Protein AF-A0A9E4TQP8-F1 (afdb_monomer_lite)

pLDDT: mean 82.53, std 11.86, range [53.91, 94.81]

Structure (mmCIF, N/CA/C/O backbone):
data_AF-A0A9E4TQP8-F1
#
_entry.id   AF-A0A9E4TQP8-F1
#
loop_
_atom_site.group_PDB
_atom_site.id
_atom_site.type_symbol
_atom_site.label_atom_id
_atom_site.label_alt_id
_atom_site.label_comp_id
_atom_site.label_asym_id
_atom_site.label_entity_id
_atom_site.label_seq_id
_atom_site.pdbx_PDB_ins_code
_atom_site.Cartn_x
_atom_site.Cartn_y
_atom_site.Cartn_z
_atom_site.occupancy
_atom_site.B_iso_or_equiv
_atom_site.auth_seq_id
_atom_site.auth_comp_id
_atom_site.auth_asym_id
_atom_site.auth_atom_id
_atom_site.pdbx_PDB_model_num
ATOM 1 N N . VAL A 1 1 ? -17.368 -5.233 21.580 1.00 55.06 1 VAL A N 1
ATOM 2 C CA . VAL A 1 1 ? -17.639 -5.742 20.210 1.00 55.06 1 VAL A CA 1
ATOM 3 C C . VAL A 1 1 ? -17.101 -4.760 19.157 1.00 55.06 1 VAL A C 1
ATOM 5 O O . VAL A 1 1 ? -17.869 -4.079 18.494 1.00 55.06 1 VAL A O 1
ATOM 8 N N . ARG A 1 2 ? -15.769 -4.616 19.046 1.00 60.84 2 ARG A N 1
ATOM 9 C CA . ARG A 1 2 ? -15.102 -3.761 18.030 1.00 60.84 2 ARG A CA 1
ATOM 10 C C . ARG A 1 2 ? -14.001 -4.480 17.231 1.00 60.84 2 ARG A C 1
ATOM 12 O O . ARG A 1 2 ? -13.509 -3.925 16.260 1.00 60.84 2 ARG A O 1
ATOM 19 N N . PHE A 1 3 ? -13.686 -5.734 17.568 1.00 76.06 3 PHE A N 1
ATOM 20 C CA . PHE A 1 3 ? -12.679 -6.538 16.863 1.00 76.06 3 PHE A CA 1
ATOM 21 C C . PHE A 1 3 ? -13.066 -6.893 15.421 1.00 76.06 3 PHE A C 1
ATOM 23 O O . PHE A 1 3 ? -12.189 -7.110 14.596 1.00 76.06 3 PHE A O 1
ATOM 30 N N . TYR A 1 4 ? -14.362 -6.903 15.087 1.00 85.75 4 TYR A N 1
ATOM 31 C CA . TYR A 1 4 ? -14.807 -7.197 13.721 1.00 85.75 4 TYR A CA 1
ATOM 32 C C . TYR A 1 4 ? -14.324 -6.137 12.715 1.00 85.75 4 TYR A C 1
ATOM 34 O O . TYR A 1 4 ? -13.941 -6.484 11.605 1.00 85.75 4 TYR A O 1
ATOM 42 N N . ILE A 1 5 ? -14.269 -4.858 13.116 1.00 84.69 5 ILE A N 1
ATOM 43 C CA . ILE A 1 5 ? -13.785 -3.777 12.243 1.00 84.69 5 ILE A CA 1
ATOM 44 C C . ILE A 1 5 ? -12.290 -3.957 11.979 1.00 84.69 5 ILE A C 1
ATOM 46 O O . ILE A 1 5 ? -11.838 -3.779 10.854 1.00 84.69 5 ILE A O 1
ATOM 50 N N . PHE A 1 6 ? -11.540 -4.372 13.002 1.00 84.81 6 PHE A N 1
ATOM 51 C CA . PHE A 1 6 ? -10.132 -4.718 12.852 1.00 84.81 6 PHE A CA 1
ATOM 52 C C . PHE A 1 6 ? -9.943 -5.904 11.896 1.00 84.81 6 PHE A C 1
ATOM 54 O O . PHE A 1 6 ? -9.113 -5.825 10.999 1.00 84.81 6 PHE A O 1
ATOM 61 N N . ALA A 1 7 ? -10.748 -6.964 12.032 1.00 89.75 7 ALA A N 1
ATOM 62 C CA . ALA A 1 7 ? -10.683 -8.133 11.156 1.00 89.75 7 ALA A CA 1
ATOM 63 C C . ALA A 1 7 ? -11.018 -7.797 9.695 1.00 89.75 7 ALA A C 1
ATOM 65 O O . ALA A 1 7 ? -10.313 -8.232 8.791 1.00 89.75 7 ALA A O 1
ATOM 66 N N . ILE A 1 8 ? -12.056 -6.990 9.456 1.00 90.00 8 ILE A N 1
ATOM 67 C CA . ILE A 1 8 ? -12.415 -6.549 8.101 1.00 90.00 8 ILE A CA 1
ATOM 68 C C . ILE A 1 8 ? -11.325 -5.662 7.509 1.00 90.00 8 ILE A C 1
ATOM 70 O O . ILE A 1 8 ? -10.957 -5.841 6.355 1.00 90.00 8 ILE A O 1
ATOM 74 N N . MET A 1 9 ? -10.782 -4.728 8.288 1.00 87.56 9 MET A N 1
ATOM 75 C CA . MET A 1 9 ? -9.688 -3.871 7.838 1.00 87.56 9 MET A CA 1
ATOM 76 C C . MET A 1 9 ? -8.434 -4.683 7.503 1.00 87.56 9 MET A C 1
ATOM 78 O O . MET A 1 9 ? -7.814 -4.436 6.475 1.00 87.56 9 MET A O 1
ATOM 82 N N . PHE A 1 10 ? -8.089 -5.666 8.339 1.00 88.88 10 PHE A N 1
ATOM 83 C CA . PHE A 1 10 ? -6.989 -6.589 8.077 1.00 88.88 10 PHE A CA 1
ATOM 84 C C . PHE A 1 10 ? -7.223 -7.386 6.790 1.00 88.88 10 PHE A C 1
ATOM 86 O O . PHE A 1 10 ? -6.335 -7.437 5.952 1.00 88.88 10 PHE A O 1
ATOM 93 N N . LEU A 1 11 ? -8.425 -7.939 6.600 1.00 92.75 11 LEU A N 1
ATOM 94 C CA . LEU A 1 11 ? -8.775 -8.696 5.398 1.00 92.75 11 LEU A CA 1
ATOM 95 C C . LEU A 1 11 ? -8.670 -7.836 4.135 1.00 92.75 11 LEU A C 1
ATOM 97 O O . LEU A 1 11 ? -8.105 -8.281 3.144 1.00 92.75 11 LEU A O 1
ATOM 101 N N . ILE A 1 12 ? -9.188 -6.605 4.165 1.00 91.19 12 ILE A N 1
ATOM 102 C CA . ILE A 1 12 ? -9.101 -5.683 3.023 1.00 91.19 12 ILE A CA 1
ATOM 103 C C . ILE A 1 12 ? -7.637 -5.359 2.712 1.00 91.19 12 ILE A C 1
ATOM 105 O O . ILE A 1 12 ? -7.231 -5.457 1.559 1.00 91.19 12 ILE A O 1
ATOM 109 N N . PHE A 1 13 ? -6.840 -5.033 3.731 1.00 91.19 13 PHE A N 1
ATOM 110 C CA . PHE A 1 13 ? -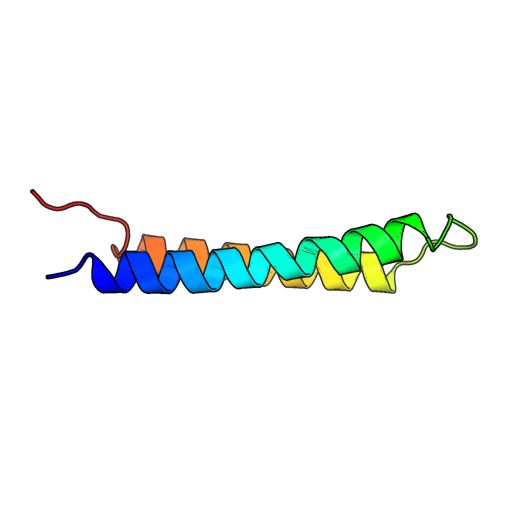5.418 -4.737 3.559 1.00 91.19 13 PHE A CA 1
ATOM 111 C C . PHE A 1 13 ? -4.635 -5.934 3.001 1.00 91.19 13 PHE A C 1
ATOM 113 O O . PHE A 1 13 ? -3.785 -5.763 2.132 1.00 91.19 13 PHE A O 1
ATOM 120 N N . ASP A 1 14 ? -4.934 -7.145 3.469 1.00 93.44 14 ASP A N 1
ATOM 121 C CA . ASP A 1 14 ? -4.299 -8.376 2.994 1.00 93.44 14 ASP A CA 1
ATOM 122 C C . ASP A 1 14 ? -4.637 -8.645 1.519 1.00 93.44 14 ASP A C 1
ATOM 124 O O . ASP A 1 14 ? -3.756 -8.906 0.701 1.00 93.44 14 ASP A O 1
ATOM 128 N N . VAL A 1 15 ? -5.903 -8.459 1.135 1.00 93.69 15 VAL A N 1
ATOM 129 C CA . VAL A 1 15 ? -6.337 -8.533 -0.268 1.00 93.69 15 VAL A CA 1
ATOM 130 C C . VAL A 1 15 ? -5.632 -7.476 -1.123 1.00 93.69 15 VAL A C 1
ATOM 132 O O . VAL A 1 15 ? -5.194 -7.781 -2.230 1.00 93.69 15 VAL A O 1
ATOM 135 N N . GLU A 1 16 ? -5.470 -6.251 -0.621 1.00 91.62 16 GLU A N 1
ATOM 136 C CA . GLU A 1 16 ? -4.727 -5.191 -1.309 1.00 91.62 16 GLU A CA 1
ATOM 137 C C . GLU A 1 16 ? -3.236 -5.542 -1.473 1.00 91.62 16 GLU A C 1
ATOM 139 O O . GLU A 1 16 ? -2.658 -5.315 -2.538 1.00 91.62 16 GLU A O 1
ATOM 144 N N . ALA A 1 17 ? -2.621 -6.179 -0.474 1.00 91.12 17 ALA A N 1
ATOM 145 C CA . ALA A 1 17 ? -1.234 -6.633 -0.539 1.00 91.12 17 ALA A CA 1
ATOM 146 C C . ALA A 1 17 ? -1.013 -7.725 -1.601 1.00 91.12 17 ALA A C 1
ATOM 148 O O . ALA A 1 17 ? 0.044 -7.761 -2.236 1.00 91.12 17 ALA A O 1
ATOM 149 N N . VAL A 1 18 ? -2.012 -8.574 -1.868 1.00 94.25 18 VAL A N 1
ATOM 150 C CA . VAL A 1 18 ? -1.932 -9.581 -2.940 1.00 94.25 18 VAL A CA 1
ATOM 151 C C . VAL A 1 18 ? -1.748 -8.932 -4.319 1.00 94.25 18 VAL A C 1
ATOM 153 O O . VAL A 1 18 ? -1.058 -9.494 -5.169 1.00 94.25 18 VAL A O 1
ATOM 156 N N . PHE A 1 19 ? -2.267 -7.720 -4.544 1.00 90.25 19 PHE A N 1
ATOM 157 C CA . PHE A 1 19 ? -2.069 -6.997 -5.809 1.00 90.25 19 PHE A CA 1
ATOM 158 C C . PHE A 1 19 ? -0.638 -6.477 -6.011 1.00 90.25 19 PHE A C 1
ATOM 160 O O . PHE A 1 19 ? -0.256 -6.172 -7.143 1.00 90.25 19 PHE A O 1
ATOM 167 N N . LEU A 1 20 ? 0.187 -6.439 -4.960 1.00 91.06 20 LEU A N 1
ATOM 168 C CA . LEU A 1 20 ? 1.598 -6.058 -5.072 1.00 91.06 20 LEU A CA 1
ATOM 169 C C . LEU A 1 20 ? 2.403 -7.110 -5.855 1.00 91.06 20 LEU A C 1
ATOM 171 O O . LEU A 1 20 ? 3.358 -6.756 -6.543 1.00 91.06 20 LEU A O 1
ATOM 175 N N . PHE A 1 21 ? 2.012 -8.389 -5.793 1.00 90.56 21 PHE A N 1
ATOM 176 C CA . PHE A 1 21 ? 2.702 -9.482 -6.485 1.00 90.56 21 PHE A CA 1
ATOM 177 C C . PHE A 1 21 ? 2.652 -9.372 -8.015 1.00 90.56 21 PHE A C 1
ATOM 179 O O . PHE A 1 21 ? 3.723 -9.321 -8.621 1.00 90.56 21 PHE A O 1
ATOM 186 N N . PRO A 1 22 ? 1.475 -9.313 -8.674 1.00 90.31 22 PRO A N 1
ATOM 187 C CA . PRO A 1 22 ? 1.421 -9.191 -10.128 1.00 90.31 22 PRO A CA 1
ATOM 188 C C . PRO A 1 22 ? 2.075 -7.894 -10.607 1.00 90.31 22 PRO A C 1
ATOM 190 O O . PRO A 1 22 ? 2.761 -7.909 -11.625 1.00 90.31 22 PRO A O 1
ATOM 193 N N . TRP A 1 23 ? 1.947 -6.796 -9.854 1.00 89.06 23 TRP A N 1
ATOM 194 C CA . TRP A 1 23 ? 2.679 -5.570 -10.162 1.00 89.06 23 TRP A CA 1
ATOM 195 C C . TRP A 1 23 ? 4.199 -5.786 -10.142 1.00 89.06 23 TRP A C 1
ATOM 197 O O . TRP A 1 23 ? 4.879 -5.403 -11.092 1.00 89.06 23 TRP A O 1
ATOM 207 N N . ALA A 1 24 ? 4.731 -6.423 -9.094 1.00 88.94 24 ALA A N 1
ATOM 208 C CA . ALA A 1 24 ? 6.163 -6.669 -8.957 1.00 88.94 24 ALA A CA 1
ATOM 209 C C . ALA A 1 24 ? 6.693 -7.577 -10.075 1.00 88.94 24 ALA A C 1
ATOM 211 O O . ALA A 1 24 ? 7.775 -7.327 -10.601 1.00 88.94 24 ALA 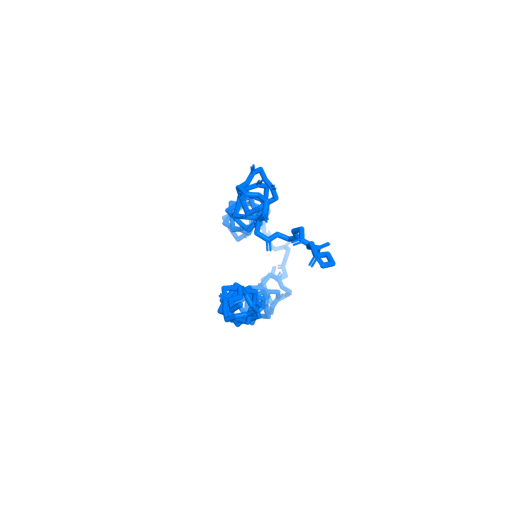A O 1
ATOM 212 N N . VAL A 1 25 ? 5.917 -8.591 -10.475 1.00 89.00 25 VAL A N 1
ATOM 213 C CA . VAL A 1 25 ? 6.250 -9.467 -11.606 1.00 89.00 25 VAL A CA 1
ATOM 214 C C . VAL A 1 25 ? 6.289 -8.674 -12.911 1.00 89.00 25 VAL A C 1
ATOM 216 O O . VAL A 1 25 ? 7.300 -8.724 -13.602 1.00 89.00 25 VAL A O 1
ATOM 219 N N . ILE A 1 26 ? 5.261 -7.872 -13.212 1.00 84.69 26 ILE A N 1
ATOM 220 C CA . ILE A 1 26 ? 5.219 -7.034 -14.425 1.00 84.69 26 ILE A CA 1
ATOM 221 C C . ILE A 1 26 ? 6.393 -6.048 -14.446 1.00 84.69 26 ILE A C 1
ATOM 223 O O . ILE A 1 26 ? 7.039 -5.871 -15.477 1.00 84.69 26 ILE A O 1
ATOM 227 N N . PHE A 1 27 ? 6.698 -5.429 -13.303 1.00 83.62 27 PHE A N 1
ATOM 228 C CA . PHE A 1 27 ? 7.809 -4.491 -13.171 1.00 83.62 27 PHE A CA 1
ATOM 229 C C . PHE A 1 27 ? 9.178 -5.166 -13.375 1.00 83.62 27 PHE A C 1
ATOM 231 O O . PHE A 1 27 ? 10.072 -4.559 -13.957 1.00 83.62 27 PHE A O 1
ATOM 238 N N . MET A 1 28 ? 9.348 -6.419 -12.932 1.00 82.56 28 MET A N 1
ATOM 239 C CA . MET A 1 28 ? 10.573 -7.201 -13.150 1.00 82.56 28 MET A CA 1
ATOM 240 C C . MET A 1 28 ? 10.690 -7.762 -14.576 1.00 82.56 28 MET A C 1
ATOM 242 O O . MET A 1 28 ? 11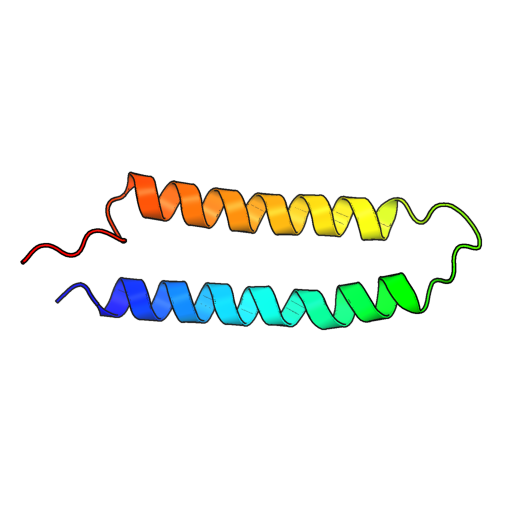.793 -7.802 -15.124 1.00 82.56 28 MET A O 1
ATOM 246 N N . GLU A 1 29 ? 9.583 -8.204 -15.179 1.00 80.50 29 GLU A N 1
ATOM 247 C CA . GLU A 1 29 ? 9.543 -8.746 -16.545 1.00 80.50 29 GLU A CA 1
ATOM 248 C C . GLU A 1 29 ? 9.757 -7.665 -17.601 1.00 80.50 29 GLU A C 1
ATOM 250 O O . GLU A 1 29 ? 10.435 -7.907 -18.602 1.00 80.50 29 GLU A O 1
ATOM 255 N N . GLN A 1 30 ? 9.254 -6.451 -17.361 1.00 69.50 30 GLN A N 1
ATOM 256 C CA . GLN A 1 30 ? 9.580 -5.273 -18.156 1.00 69.50 30 GLN A CA 1
ATOM 257 C C . GLN A 1 30 ? 11.003 -4.799 -17.835 1.00 69.50 30 GLN A C 1
ATOM 259 O O . GLN A 1 30 ? 11.218 -3.724 -17.276 1.00 69.50 30 GLN A O 1
ATOM 264 N N . LYS A 1 31 ? 11.999 -5.616 -18.196 1.00 58.66 31 LYS A N 1
ATOM 265 C CA . LYS A 1 31 ? 13.418 -5.258 -18.181 1.00 58.66 31 LYS A CA 1
ATOM 266 C C . LYS A 1 31 ? 13.611 -3.939 -18.921 1.00 58.66 31 LYS A C 1
ATOM 268 O O . LYS A 1 31 ? 13.597 -3.946 -20.138 1.00 58.66 31 LYS A O 1
ATOM 273 N N . ILE A 1 32 ? 13.762 -2.847 -18.167 1.00 59.50 32 ILE A N 1
ATOM 274 C CA . ILE A 1 32 ? 14.597 -1.647 -18.385 1.00 59.50 32 ILE A CA 1
ATOM 275 C C . ILE A 1 32 ? 14.860 -1.249 -19.858 1.00 59.50 32 ILE A C 1
ATOM 277 O O . ILE A 1 32 ? 15.953 -0.796 -20.177 1.00 59.50 32 ILE A O 1
ATOM 281 N N . GLU A 1 33 ? 13.917 -1.417 -20.786 1.00 56.31 33 GLU A N 1
ATOM 282 C CA . GLU A 1 33 ? 14.176 -1.049 -22.183 1.00 56.31 33 GLU A CA 1
ATOM 283 C C . GLU A 1 33 ? 13.944 0.441 -22.389 1.00 56.31 33 GLU A C 1
ATOM 285 O O . GLU A 1 33 ? 14.744 1.082 -23.050 1.00 56.31 33 GLU A O 1
ATOM 290 N N . HIS A 1 34 ? 13.004 1.048 -21.669 1.00 53.91 34 HIS A N 1
ATOM 291 C CA . HIS A 1 34 ? 12.942 2.487 -21.426 1.00 53.91 34 HIS A CA 1
ATOM 292 C C . HIS A 1 34 ? 12.254 2.693 -20.076 1.00 53.91 34 HIS A C 1
ATOM 294 O O . HIS A 1 34 ? 11.473 1.839 -19.662 1.00 53.91 34 HIS A O 1
ATOM 300 N N . ALA A 1 35 ? 12.569 3.777 -19.360 1.00 60.06 35 ALA A N 1
ATOM 301 C CA . ALA A 1 35 ? 12.000 4.084 -18.048 1.00 60.06 35 ALA A CA 1
ATOM 302 C C . ALA A 1 35 ? 10.475 3.882 -18.050 1.00 60.06 35 ALA A C 1
ATOM 304 O O . ALA A 1 35 ? 9.728 4.716 -18.564 1.00 60.06 35 ALA A O 1
ATOM 305 N N . ASN A 1 36 ? 10.018 2.751 -17.504 1.00 64.31 36 ASN A N 1
ATOM 306 C CA . ASN A 1 36 ? 8.610 2.392 -17.485 1.00 64.31 36 ASN A CA 1
ATOM 307 C C . ASN A 1 36 ? 7.955 3.182 -16.352 1.00 64.31 36 ASN A C 1
ATOM 309 O O . ASN A 1 36 ? 7.748 2.709 -15.236 1.00 64.31 36 ASN A O 1
ATOM 313 N N . VAL A 1 37 ? 7.716 4.460 -16.640 1.00 76.88 37 VAL A N 1
ATOM 314 C CA . VAL A 1 37 ? 7.145 5.426 -15.703 1.00 76.88 37 VAL A CA 1
ATOM 315 C C . VAL A 1 37 ? 5.731 5.020 -15.299 1.00 76.88 37 VAL A C 1
ATOM 317 O O . VAL A 1 37 ? 5.333 5.242 -14.161 1.00 76.88 37 VAL A O 1
ATOM 320 N N . VAL A 1 38 ? 4.984 4.365 -16.192 1.00 82.31 38 VAL A N 1
ATOM 321 C CA . VAL A 1 38 ? 3.576 4.026 -15.960 1.00 82.31 38 VAL A CA 1
ATOM 322 C C . VAL A 1 38 ? 3.403 3.012 -14.815 1.00 82.31 38 VAL A C 1
ATOM 324 O O . VAL A 1 38 ? 2.727 3.375 -13.849 1.00 82.31 38 VAL A O 1
ATOM 327 N N . PRO A 1 39 ? 4.038 1.816 -14.824 1.00 83.75 39 PRO A N 1
ATOM 328 C CA . PRO A 1 39 ? 3.953 0.883 -13.694 1.00 83.75 39 PRO A CA 1
ATOM 329 C C . PRO A 1 39 ? 4.469 1.473 -12.377 1.00 83.75 39 PRO A C 1
ATOM 331 O O . PRO A 1 39 ? 3.958 1.156 -11.303 1.00 83.75 39 PRO A O 1
ATOM 334 N N . PHE A 1 40 ? 5.484 2.336 -12.441 1.00 84.50 40 PHE A N 1
ATOM 335 C CA . PHE A 1 40 ? 6.036 2.979 -11.254 1.00 84.50 40 PHE A CA 1
ATOM 336 C C . PHE A 1 40 ? 5.028 3.938 -10.603 1.00 84.50 40 PHE A C 1
ATOM 338 O O . PHE A 1 40 ? 4.744 3.828 -9.408 1.00 84.50 40 PHE A O 1
ATOM 345 N N . TYR A 1 41 ? 4.435 4.850 -11.381 1.00 89.31 41 TYR A N 1
ATOM 346 C CA . TYR A 1 41 ? 3.454 5.805 -10.859 1.00 89.31 41 TYR A CA 1
ATOM 347 C C . TYR A 1 41 ? 2.148 5.134 -10.427 1.00 89.31 41 TYR A C 1
ATOM 349 O O . TYR A 1 41 ? 1.570 5.551 -9.423 1.00 89.31 41 TYR A O 1
ATOM 357 N N . SER A 1 42 ? 1.700 4.077 -11.115 1.00 87.62 42 SER A N 1
ATOM 358 C CA . SER A 1 42 ? 0.515 3.323 -10.687 1.00 87.62 42 SER A CA 1
ATOM 359 C C . SER A 1 42 ? 0.713 2.691 -9.309 1.00 87.62 42 SER A C 1
ATOM 361 O O . SER A 1 42 ? -0.191 2.738 -8.479 1.00 87.62 42 SER A O 1
ATOM 363 N N . MET A 1 43 ? 1.909 2.167 -9.029 1.00 89.50 43 MET A N 1
ATOM 364 C CA . MET A 1 43 ? 2.239 1.612 -7.716 1.00 89.50 43 MET A CA 1
ATOM 365 C C . MET A 1 43 ? 2.372 2.680 -6.644 1.00 89.50 43 MET A C 1
ATOM 367 O O . MET A 1 43 ? 1.894 2.497 -5.528 1.00 89.50 43 MET A O 1
ATOM 371 N N . MET A 1 44 ? 2.988 3.814 -6.977 1.00 91.69 44 MET A N 1
ATOM 372 C CA . MET A 1 44 ? 3.093 4.934 -6.047 1.00 91.69 44 MET A CA 1
ATOM 373 C C . MET A 1 44 ? 1.703 5.433 -5.628 1.00 91.69 44 MET A C 1
ATOM 375 O O . MET A 1 44 ? 1.469 5.699 -4.451 1.00 91.69 44 MET A O 1
ATOM 379 N N . LEU A 1 45 ? 0.760 5.502 -6.574 1.00 93.50 45 LEU A N 1
ATOM 380 C CA . LEU A 1 45 ? -0.633 5.841 -6.292 1.00 93.50 45 LEU A CA 1
ATOM 381 C C . LEU A 1 45 ? -1.302 4.773 -5.418 1.00 93.50 45 LEU A C 1
ATOM 383 O O . LEU A 1 45 ? -1.943 5.123 -4.429 1.00 93.50 45 LEU A O 1
ATOM 387 N N . PHE A 1 46 ? -1.117 3.490 -5.735 1.00 91.19 46 PHE A N 1
ATOM 388 C CA . PHE A 1 46 ? -1.671 2.377 -4.960 1.00 91.19 46 PHE A CA 1
ATOM 389 C C . PHE A 1 46 ? -1.192 2.387 -3.499 1.00 91.19 46 PHE A C 1
ATOM 391 O O . PHE A 1 46 ? -2.000 2.357 -2.571 1.00 91.19 46 PHE A O 1
ATOM 398 N N . LEU A 1 47 ? 0.118 2.536 -3.286 1.00 93.00 47 LEU A N 1
ATOM 399 C CA . LEU A 1 47 ? 0.710 2.682 -1.955 1.00 93.00 47 LEU A CA 1
ATOM 400 C C . LEU A 1 47 ? 0.220 3.948 -1.244 1.00 93.00 47 LEU A C 1
ATOM 402 O O . LEU A 1 47 ? -0.008 3.925 -0.036 1.00 93.00 47 LEU A O 1
ATOM 406 N N . GLY A 1 48 ? 0.011 5.040 -1.984 1.00 94.81 48 GLY A N 1
ATOM 407 C CA . GLY A 1 48 ? -0.605 6.254 -1.459 1.00 94.81 48 GLY A CA 1
ATOM 408 C C . GLY A 1 48 ? -1.997 5.988 -0.885 1.00 94.81 48 GLY A C 1
ATOM 409 O O . GLY A 1 48 ? -2.276 6.383 0.246 1.00 94.81 48 GLY A O 1
ATOM 410 N N . VAL A 1 49 ? -2.853 5.273 -1.620 1.00 93.38 49 VAL A N 1
ATOM 411 C CA . VAL A 1 49 ? -4.207 4.910 -1.164 1.00 93.38 49 VAL A CA 1
ATOM 412 C C . VAL A 1 49 ? -4.157 4.045 0.099 1.00 93.38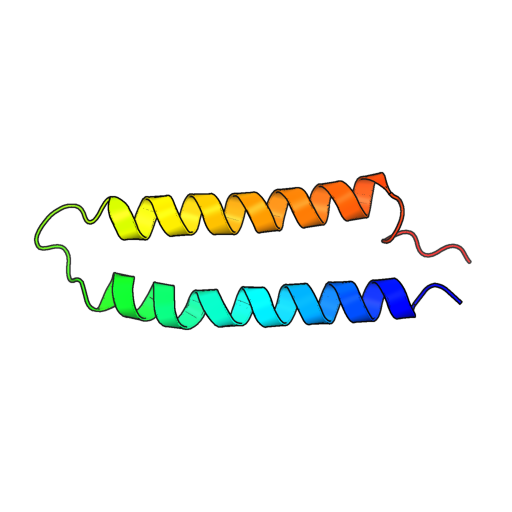 49 VAL A C 1
ATOM 414 O O . VAL A 1 49 ? -4.832 4.376 1.075 1.00 93.38 49 VAL A O 1
ATOM 417 N N . LEU A 1 50 ? -3.307 3.013 0.127 1.00 91.81 50 LEU A N 1
ATOM 418 C CA . LEU A 1 50 ? -3.068 2.172 1.309 1.00 91.81 50 LEU A CA 1
ATOM 419 C C . LEU A 1 50 ? -2.657 3.002 2.532 1.00 91.81 50 LEU A C 1
ATOM 421 O O . LEU A 1 50 ? -3.193 2.850 3.633 1.00 91.81 50 LEU A O 1
ATOM 425 N N . PHE A 1 51 ? -1.721 3.929 2.333 1.00 92.75 51 PHE A N 1
ATOM 426 C CA . PHE A 1 51 ? -1.230 4.804 3.389 1.00 92.75 51 PHE A CA 1
ATOM 427 C C . PHE A 1 51 ? -2.334 5.727 3.924 1.00 92.75 51 PHE A C 1
ATOM 429 O O . PHE A 1 51 ? -2.499 5.867 5.139 1.00 92.75 51 PHE A O 1
ATOM 436 N N . PHE A 1 52 ? -3.148 6.306 3.036 1.00 93.62 52 PHE A N 1
ATOM 437 C CA . PHE A 1 52 ? -4.313 7.104 3.423 1.00 93.62 52 PHE A CA 1
ATOM 438 C C . PHE A 1 52 ? -5.359 6.282 4.182 1.00 93.62 52 PHE A C 1
ATOM 440 O O . PHE A 1 52 ? -5.904 6.776 5.173 1.00 93.62 52 PHE A O 1
ATOM 447 N N . ALA A 1 53 ? -5.615 5.037 3.774 1.00 88.88 53 ALA A N 1
ATOM 448 C CA . ALA A 1 53 ? -6.541 4.139 4.460 1.00 88.88 53 ALA A CA 1
ATOM 449 C C . ALA A 1 53 ? -6.091 3.857 5.905 1.00 88.88 53 ALA A C 1
ATOM 451 O O . ALA A 1 53 ? -6.891 3.980 6.839 1.00 88.88 53 ALA A O 1
ATOM 452 N N . ILE A 1 54 ? -4.798 3.583 6.112 1.00 88.06 54 ILE A N 1
ATOM 453 C CA . ILE A 1 54 ? -4.212 3.369 7.445 1.00 88.06 54 ILE A CA 1
ATOM 454 C C . ILE A 1 54 ? -4.297 4.641 8.298 1.00 88.06 54 ILE A C 1
ATOM 456 O O . ILE A 1 54 ? -4.757 4.587 9.441 1.00 88.06 54 ILE A O 1
ATOM 460 N N . ILE A 1 55 ? -3.907 5.801 7.754 1.00 91.50 55 ILE A N 1
ATOM 461 C CA . ILE A 1 55 ? -3.989 7.083 8.474 1.00 91.50 55 ILE A CA 1
ATOM 462 C C . ILE A 1 55 ? -5.427 7.383 8.894 1.00 91.50 55 ILE A C 1
ATOM 464 O O . ILE A 1 55 ? -5.667 7.824 10.022 1.00 91.50 55 ILE A O 1
ATOM 468 N N . TYR A 1 56 ? -6.391 7.150 8.005 1.00 89.69 56 TYR A N 1
ATOM 469 C CA . TYR A 1 56 ? -7.802 7.353 8.301 1.00 89.69 56 TYR A CA 1
ATOM 470 C C . TYR A 1 56 ? -8.273 6.439 9.439 1.00 89.69 56 TYR A C 1
ATOM 472 O O . TYR A 1 56 ? -8.903 6.910 10.391 1.00 89.69 56 TYR A O 1
ATOM 480 N N . ALA A 1 57 ? -7.932 5.149 9.379 1.00 85.88 57 ALA A N 1
ATOM 481 C CA . ALA A 1 57 ? -8.279 4.185 10.418 1.00 85.88 57 ALA A CA 1
ATOM 482 C C . ALA A 1 57 ? -7.672 4.552 11.781 1.00 85.88 57 ALA A C 1
ATOM 484 O O . ALA A 1 57 ? -8.346 4.439 12.812 1.00 85.88 57 ALA A O 1
ATOM 485 N N . TRP A 1 58 ? -6.434 5.055 11.785 1.00 86.00 58 TRP A N 1
ATOM 486 C CA . TRP A 1 58 ? -5.769 5.522 12.996 1.00 86.00 58 TRP A CA 1
ATOM 487 C C . TRP A 1 58 ? -6.446 6.764 13.577 1.00 86.00 58 TRP A C 1
ATOM 489 O O . TRP A 1 58 ? -6.818 6.757 14.749 1.00 86.00 58 TRP A O 1
ATOM 499 N N . LYS A 1 59 ? -6.711 7.792 12.758 1.00 86.19 59 LYS A N 1
ATOM 500 C CA . LYS A 1 59 ? -7.423 9.006 13.202 1.00 86.19 59 LYS A CA 1
ATOM 501 C C . LYS A 1 59 ? -8.811 8.714 13.766 1.00 86.19 59 LYS A C 1
ATOM 503 O O . LYS A 1 59 ? -9.284 9.435 14.638 1.00 86.19 59 LYS A O 1
ATOM 508 N N . LYS A 1 60 ? -9.469 7.664 13.279 1.00 83.06 60 LYS A N 1
ATOM 509 C CA . LYS A 1 60 ? -10.798 7.245 13.739 1.00 83.06 60 LYS A CA 1
ATOM 510 C C . LYS A 1 60 ? -10.751 6.361 14.997 1.00 83.06 60 LYS A C 1
ATOM 512 O O . LYS A 1 60 ? -11.799 5.923 15.469 1.00 83.06 60 LYS A O 1
ATOM 517 N N . GLY A 1 61 ? -9.562 6.092 15.544 1.00 77.38 61 GLY A N 1
ATOM 518 C CA . GLY A 1 61 ? -9.380 5.296 16.760 1.00 77.38 61 GLY A CA 1
ATOM 519 C C . GLY A 1 61 ? -9.802 3.83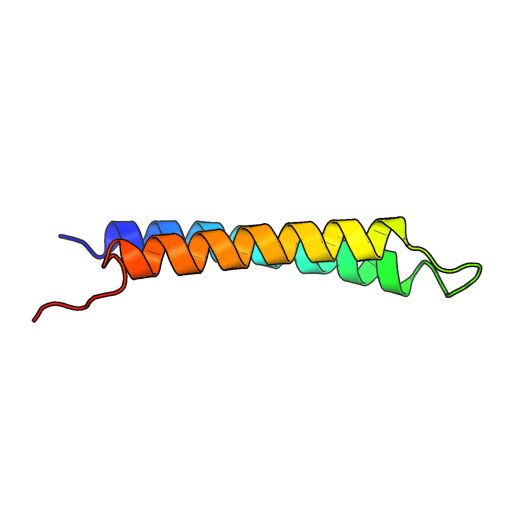5 16.593 1.00 77.38 61 GLY A C 1
ATOM 520 O O . GLY A 1 61 ? -10.144 3.172 17.568 1.00 77.38 61 GLY A O 1
ATOM 521 N N . VAL A 1 62 ? -9.823 3.319 15.357 1.00 73.88 62 VAL A N 1
ATOM 522 C CA . VAL A 1 62 ? -10.208 1.923 15.067 1.00 73.88 62 VAL A CA 1
ATOM 523 C C . VAL A 1 62 ? -9.142 0.948 15.577 1.00 73.88 62 VAL A C 1
ATOM 525 O O . VAL A 1 62 ? -9.451 -0.188 15.923 1.00 73.88 62 VAL A O 1
ATOM 528 N N . LEU A 1 63 ? -7.899 1.424 15.661 1.00 69.75 63 LEU A N 1
ATOM 529 C CA . LEU A 1 63 ? -6.737 0.688 16.153 1.00 69.75 63 LEU A CA 1
ATOM 530 C C . LEU A 1 63 ? -6.574 0.759 17.682 1.00 69.75 63 LEU A C 1
ATOM 532 O O . LEU A 1 63 ? -5.704 0.085 18.230 1.00 69.75 63 LEU A O 1
ATOM 536 N N . GLU A 1 64 ? -7.381 1.558 18.388 1.00 69.06 64 GLU A N 1
ATOM 537 C CA . GLU A 1 64 ? -7.267 1.684 19.842 1.00 69.06 64 GLU A CA 1
ATOM 538 C C . GLU A 1 64 ? -7.886 0.479 20.555 1.00 69.06 64 GLU A C 1
ATOM 540 O O . GLU A 1 64 ? -9.106 0.286 20.588 1.00 69.06 64 GLU A O 1
ATOM 545 N N . TRP A 1 65 ? -7.029 -0.307 21.201 1.00 66.56 65 TRP A N 1
ATOM 546 C CA . TRP A 1 65 ? -7.441 -1.275 22.209 1.00 66.56 65 TRP A CA 1
ATOM 547 C C . TRP A 1 65 ? -7.813 -0.531 23.496 1.00 66.56 65 TRP A C 1
ATOM 549 O O . TRP A 1 65 ? -6.951 -0.216 24.316 1.00 66.56 65 TRP A O 1
ATOM 559 N N . ARG A 1 66 ? -9.104 -0.242 23.694 1.00 61.47 66 ARG A N 1
ATOM 560 C CA . ARG A 1 66 ? -9.592 0.080 25.043 1.00 61.47 66 ARG A CA 1
ATOM 561 C C . ARG A 1 66 ? -9.688 -1.214 25.848 1.00 61.47 66 ARG A C 1
ATOM 563 O O . ARG A 1 66 ? -10.298 -2.171 25.371 1.00 61.47 66 ARG A O 1
ATOM 570 N N . LYS A 1 67 ? -9.061 -1.209 27.028 1.00 57.06 67 LYS A N 1
ATOM 571 C CA . LYS A 1 67 ? -9.297 -2.202 28.084 1.00 57.06 67 LYS A CA 1
ATOM 572 C C . LYS A 1 67 ? -10.773 -2.238 28.467 1.00 57.06 67 LYS A C 1
ATOM 574 O O . LYS A 1 67 ? -11.399 -1.152 28.456 1.00 57.06 67 LYS A O 1
#

Sequence (67 aa):
VRFYIFAIMFLIFDVEAVFLFPWAVIFMEQKIEHANVVPFYSMMLFLGVLFFAIIYAWKKGVLEWRK

Foldseek 3Di:
DLVVVVVVLVVVLVVLVVVVVVLVVVVVVPPCPDPPVPSVVVVVVSVVVVVVSVVVCVVVCSVDDDD

Secondary structure (DSSP, 8-state):
--HHHHHHHHHHHHHHHHTHHHHHHHHHHS-SSS--HHHHHHHHHHHHHHHH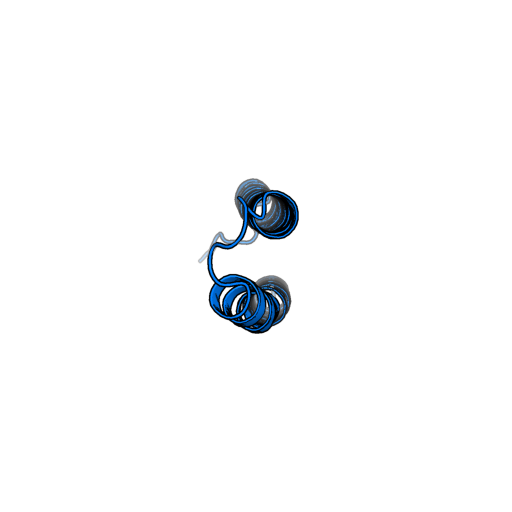HHHHHHHTTTT----

Radius of gyration: 16.08 Å; chains: 1; bounding box: 32×19×50 Å